Protein AF-A0A4Y2DH92-F1 (afdb_monomer_lite)

pLDDT: mean 84.54, std 12.13, range [42.06, 94.94]

InterPro domains:
  IPR036397 Ribonuclease H superfamily [G3DSA:3.30.420.10] (1-96)

Sequence (96 aa):
MWSSENPHITISSNVQHKFSINICAGILGDHLLRSYLLPERINGAKYLVFLQHAIPDMLQEIPTTVGQNMWFMHDGARAHISIAMRNHLDATNPER

Organism: Araneus ventricosus (NCBI:txid182803)

Structure (mmCIF, N/CA/C/O backbone):
data_AF-A0A4Y2DH92-F1
#
_entry.id   AF-A0A4Y2DH92-F1
#
loop_
_atom_site.group_PDB
_atom_site.id
_atom_site.type_symbol
_atom_site.label_atom_id
_atom_site.label_alt_id
_atom_site.label_comp_id
_atom_site.label_asym_id
_atom_site.label_entity_id
_atom_site.label_seq_id
_atom_site.pdbx_PDB_ins_code
_atom_site.Cartn_x
_atom_site.Cartn_y
_atom_site.Cartn_z
_atom_site.occupancy
_atom_site.B_iso_or_equiv
_atom_site.auth_seq_id
_atom_site.auth_comp_id
_atom_site.auth_asym_id
_atom_site.auth_atom_id
_atom_site.pdbx_PDB_model_num
ATOM 1 N N . MET A 1 1 ? 15.536 -15.965 -65.431 1.00 42.06 1 MET A N 1
ATOM 2 C CA . MET A 1 1 ? 15.858 -14.853 -64.513 1.00 42.06 1 MET A CA 1
ATOM 3 C C . MET A 1 1 ? 15.096 -15.106 -6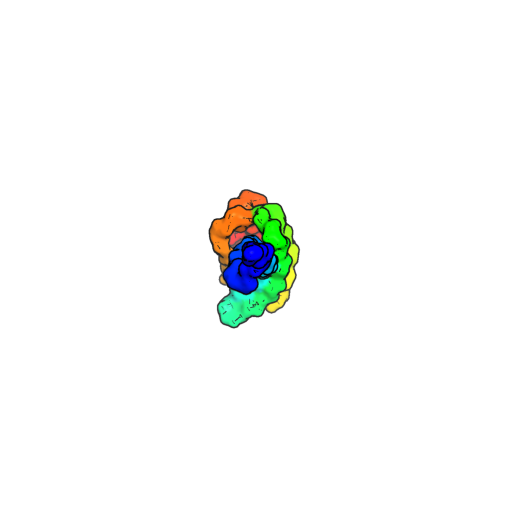3.227 1.00 42.06 1 MET A C 1
ATOM 5 O O . MET A 1 1 ? 13.886 -15.261 -63.295 1.00 42.06 1 MET A O 1
ATOM 9 N N . TRP A 1 2 ? 15.793 -15.264 -62.104 1.00 47.88 2 TRP A N 1
ATOM 10 C CA . TRP A 1 2 ? 15.155 -15.377 -60.791 1.00 47.88 2 TRP A CA 1
ATOM 11 C C . TRP A 1 2 ? 14.789 -13.966 -60.313 1.00 47.88 2 TRP A C 1
ATOM 13 O O . TRP A 1 2 ? 15.624 -13.070 -60.410 1.00 47.88 2 TRP A O 1
ATOM 23 N N . SER A 1 3 ? 13.549 -13.759 -59.863 1.00 52.94 3 SER A N 1
ATOM 24 C CA . SER A 1 3 ? 13.118 -12.492 -59.256 1.00 52.94 3 SER A CA 1
ATOM 25 C C . SER A 1 3 ? 13.667 -12.410 -57.833 1.00 52.94 3 SER A C 1
ATOM 27 O O . SER A 1 3 ? 13.529 -13.368 -57.073 1.00 52.94 3 SER A O 1
ATOM 29 N N . SER A 1 4 ? 14.302 -11.293 -57.482 1.00 64.50 4 SER A N 1
ATOM 30 C CA . SER A 1 4 ? 14.960 -11.074 -56.186 1.00 64.50 4 SER A CA 1
ATOM 31 C C . SER A 1 4 ? 13.992 -10.882 -55.018 1.00 64.50 4 SER A C 1
ATOM 33 O O . SER A 1 4 ? 14.423 -10.923 -53.870 1.00 64.50 4 SER A O 1
ATOM 35 N N . GLU A 1 5 ? 12.698 -10.697 -55.282 1.00 61.59 5 GLU A N 1
ATOM 36 C CA . GLU A 1 5 ? 11.692 -10.474 -54.246 1.00 61.59 5 GLU A CA 1
ATOM 37 C C . GLU A 1 5 ? 10.476 -11.379 -54.438 1.00 61.59 5 GLU A C 1
ATOM 39 O O . GLU A 1 5 ? 9.870 -11.440 -55.511 1.00 61.59 5 GLU A O 1
ATOM 44 N N . ASN A 1 6 ? 10.134 -12.086 -53.357 1.00 71.00 6 ASN A N 1
ATOM 45 C CA . ASN A 1 6 ? 8.902 -12.844 -53.212 1.00 71.00 6 ASN A CA 1
ATOM 46 C C . ASN A 1 6 ? 7.903 -11.996 -52.397 1.00 71.00 6 ASN A C 1
ATOM 48 O O . ASN A 1 6 ? 8.073 -11.885 -51.181 1.00 71.00 6 ASN A O 1
ATOM 52 N N . PRO A 1 7 ? 6.852 -11.430 -53.014 1.00 62.59 7 PRO A N 1
ATOM 53 C CA . PRO A 1 7 ? 5.873 -10.581 -52.327 1.00 62.59 7 PRO A CA 1
ATOM 54 C C . PRO A 1 7 ? 5.000 -11.338 -51.310 1.00 62.59 7 PRO A C 1
ATOM 56 O O . PRO A 1 7 ? 4.246 -10.715 -50.568 1.00 62.59 7 PRO A O 1
ATOM 59 N N . HIS A 1 8 ? 5.108 -12.670 -51.241 1.00 6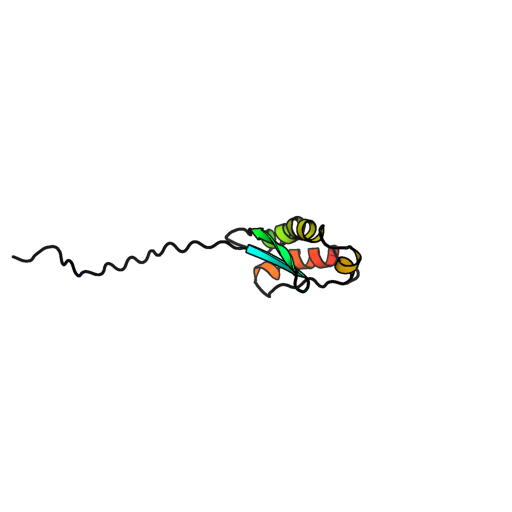5.12 8 HIS A N 1
ATOM 60 C CA . HIS A 1 8 ? 4.442 -13.505 -50.237 1.00 65.12 8 HIS A CA 1
ATOM 61 C C . HIS A 1 8 ? 5.341 -13.868 -49.045 1.00 65.12 8 HIS A C 1
ATOM 63 O O . HIS A 1 8 ? 4.953 -14.692 -48.212 1.00 65.12 8 HIS A O 1
ATOM 69 N N . ILE A 1 9 ? 6.544 -13.289 -48.939 1.00 64.44 9 ILE A N 1
ATOM 70 C CA . ILE A 1 9 ? 7.420 -13.547 -47.797 1.00 64.44 9 ILE A CA 1
ATOM 71 C C . ILE A 1 9 ? 6.808 -12.924 -46.534 1.00 64.44 9 ILE A C 1
ATOM 73 O O . ILE A 1 9 ? 6.677 -11.711 -46.391 1.00 64.44 9 ILE A O 1
ATOM 77 N N . THR A 1 10 ? 6.383 -13.771 -45.600 1.00 62.16 10 THR A N 1
ATOM 78 C CA . THR A 1 10 ? 5.942 -13.313 -44.280 1.00 62.16 10 THR A CA 1
ATOM 79 C C . THR A 1 10 ? 7.189 -13.079 -43.441 1.00 62.16 10 THR A C 1
ATOM 81 O O . THR A 1 10 ? 7.786 -14.019 -42.919 1.00 62.16 10 THR A O 1
ATOM 84 N N . ILE A 1 11 ? 7.625 -11.823 -43.345 1.00 65.06 11 ILE A N 1
ATOM 85 C CA . ILE A 1 11 ? 8.702 -11.435 -42.435 1.00 65.06 11 ILE A CA 1
ATOM 86 C C . ILE A 1 11 ? 8.135 -11.537 -41.018 1.00 65.06 11 ILE A C 1
ATOM 88 O O . ILE A 1 11 ? 7.287 -10.739 -40.620 1.00 65.06 11 ILE A O 1
ATOM 92 N N . SER A 1 12 ? 8.579 -12.534 -40.254 1.00 62.78 12 SER A N 1
ATOM 93 C CA . SER A 1 12 ? 8.285 -12.607 -38.824 1.00 62.78 12 SER A CA 1
ATOM 94 C C . SER A 1 12 ? 9.011 -11.458 -38.122 1.00 62.78 12 SER A C 1
ATOM 96 O O . SER A 1 12 ? 10.187 -11.539 -37.772 1.00 62.78 12 SER A O 1
ATOM 98 N N . SER A 1 13 ? 8.310 -10.337 -37.974 1.00 60.53 13 SER A N 1
ATOM 99 C CA . SER A 1 13 ? 8.706 -9.265 -37.074 1.00 60.53 13 SER A CA 1
ATOM 100 C C . SER A 1 13 ? 8.452 -9.748 -35.648 1.00 60.53 13 SER A C 1
ATOM 102 O O . SER A 1 13 ? 7.323 -9.732 -35.162 1.00 60.53 13 SER A O 1
ATOM 104 N N . ASN A 1 14 ? 9.507 -10.186 -34.964 1.00 58.97 14 ASN A N 1
ATOM 105 C CA . ASN A 1 14 ? 9.459 -10.567 -33.548 1.00 58.97 14 ASN A CA 1
ATOM 106 C C . ASN A 1 14 ? 9.288 -9.367 -32.594 1.00 58.97 14 ASN A C 1
ATOM 108 O O . ASN A 1 14 ? 9.536 -9.496 -31.397 1.00 58.97 14 ASN A O 1
ATOM 112 N N . VAL A 1 15 ? 8.887 -8.189 -33.081 1.00 61.56 15 VAL A N 1
ATOM 113 C CA . VAL A 1 15 ? 8.797 -6.979 -32.257 1.00 61.56 15 VAL A CA 1
ATOM 114 C C . VAL A 1 15 ? 7.361 -6.478 -32.224 1.00 61.56 15 VAL A C 1
ATOM 116 O O . VAL A 1 15 ? 7.008 -5.446 -32.789 1.00 61.56 15 VAL A O 1
ATOM 119 N N . GLN A 1 16 ? 6.511 -7.208 -31.506 1.00 64.00 16 GLN A N 1
ATOM 120 C CA . GLN A 1 16 ? 5.320 -6.597 -30.934 1.00 64.00 16 GLN A CA 1
ATOM 121 C C . GLN A 1 16 ? 5.789 -5.752 -29.743 1.00 64.00 16 GLN A C 1
ATOM 123 O O . GLN A 1 16 ? 6.089 -6.291 -28.678 1.00 64.00 16 GLN A O 1
ATOM 128 N N . HIS A 1 17 ? 5.895 -4.431 -29.912 1.00 64.44 17 HIS A N 1
ATOM 129 C CA . HIS A 1 17 ? 6.085 -3.527 -28.776 1.00 64.44 17 HIS A CA 1
ATOM 130 C C . HIS A 1 17 ? 4.876 -3.665 -27.845 1.00 64.44 17 HIS A C 1
ATOM 132 O O . HIS A 1 17 ? 3.806 -3.111 -28.092 1.00 64.44 17 HIS A O 1
ATOM 138 N N . LYS A 1 18 ? 5.031 -4.455 -26.783 1.00 73.06 18 LYS A N 1
ATOM 139 C CA . LYS A 1 18 ? 4.025 -4.599 -25.738 1.00 73.06 18 LYS A CA 1
ATOM 140 C C . LYS A 1 18 ? 4.277 -3.513 -24.700 1.00 73.06 18 LYS A C 1
ATOM 142 O O . LYS A 1 18 ? 5.244 -3.583 -23.951 1.00 73.06 18 LYS A O 1
ATOM 147 N N . PHE A 1 19 ? 3.422 -2.498 -24.690 1.00 81.00 19 PHE A N 1
ATOM 148 C CA . PHE A 1 19 ? 3.386 -1.503 -23.625 1.00 81.00 19 PHE A CA 1
ATOM 149 C C . PHE A 1 19 ? 2.482 -2.001 -22.495 1.00 81.00 19 PHE A C 1
ATOM 151 O O . PHE A 1 19 ? 1.400 -2.535 -22.745 1.00 81.00 19 PHE A O 1
ATOM 158 N N . SER A 1 20 ? 2.924 -1.827 -21.254 1.00 85.50 20 SER A N 1
ATOM 159 C CA . SER A 1 20 ? 2.136 -2.130 -20.062 1.00 85.50 20 SER A CA 1
ATOM 160 C C . SER A 1 20 ? 2.439 -1.123 -18.966 1.00 85.50 20 SER A C 1
ATOM 162 O O . SER A 1 20 ? 3.586 -0.716 -18.798 1.00 85.50 20 SER A O 1
ATOM 164 N N . ILE A 1 21 ? 1.415 -0.780 -18.191 1.00 90.69 21 ILE A N 1
ATOM 165 C CA . ILE A 1 21 ? 1.537 0.001 -16.961 1.00 90.69 21 ILE A CA 1
ATOM 166 C C . ILE A 1 21 ? 1.048 -0.831 -15.783 1.00 90.69 21 ILE A C 1
ATOM 168 O O . ILE A 1 21 ? 0.135 -1.642 -15.929 1.00 90.69 21 ILE A O 1
ATOM 172 N N . A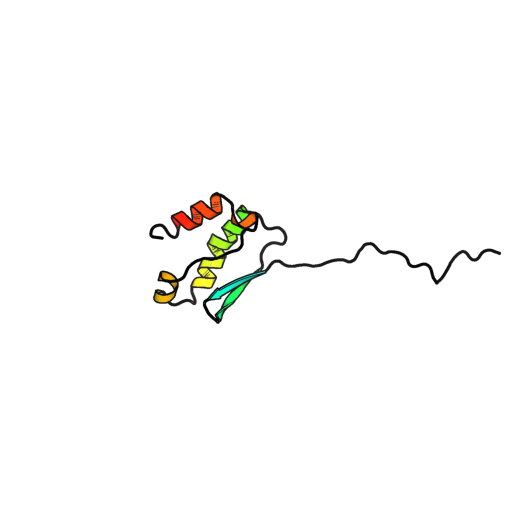SN A 1 22 ? 1.645 -0.608 -14.616 1.00 90.50 22 ASN A N 1
ATOM 173 C CA . ASN A 1 22 ? 1.192 -1.213 -13.373 1.00 90.50 22 ASN A CA 1
ATOM 174 C C . ASN A 1 22 ? 0.283 -0.220 -12.655 1.00 90.50 22 ASN A C 1
ATOM 176 O O . ASN A 1 22 ? 0.697 0.904 -12.381 1.00 90.50 22 ASN A O 1
ATOM 180 N N . ILE A 1 23 ? -0.937 -0.627 -12.327 1.00 90.81 23 ILE A N 1
ATOM 181 C CA . ILE A 1 23 ? -1.876 0.185 -11.551 1.00 90.81 23 ILE A CA 1
ATOM 182 C C . ILE A 1 23 ? -2.252 -0.602 -10.300 1.00 90.81 23 ILE A C 1
ATOM 184 O O . ILE A 1 23 ? -2.573 -1.785 -10.391 1.00 90.81 23 ILE A O 1
ATOM 188 N N . CYS A 1 24 ? -2.220 0.056 -9.144 1.00 90.56 24 CYS A N 1
ATOM 189 C CA . CYS A 1 24 ? -2.885 -0.427 -7.938 1.00 90.56 24 CYS A CA 1
ATOM 190 C C . CYS A 1 24 ? -4.173 0.363 -7.744 1.00 90.56 24 CYS A C 1
ATOM 192 O O . CYS A 1 24 ? -4.184 1.571 -7.960 1.00 90.56 24 CYS A O 1
ATOM 194 N N . ALA A 1 25 ? -5.245 -0.291 -7.323 1.00 91.00 25 ALA A N 1
ATOM 195 C CA . ALA A 1 25 ? -6.460 0.382 -6.899 1.00 91.00 25 ALA A CA 1
ATOM 196 C C . ALA A 1 25 ? -6.968 -0.279 -5.623 1.00 91.00 25 ALA A C 1
ATOM 198 O O . ALA A 1 25 ? -6.906 -1.501 -5.483 1.00 91.00 25 ALA A O 1
ATOM 199 N N . GLY A 1 26 ? -7.440 0.542 -4.691 1.00 91.44 26 GLY A N 1
ATOM 200 C CA . GLY A 1 26 ? -8.079 0.065 -3.473 1.00 91.44 26 GLY A CA 1
ATOM 201 C C . GLY A 1 26 ? -9.555 -0.187 -3.738 1.00 91.44 26 GLY A C 1
ATOM 202 O O . GLY A 1 26 ? -10.188 0.572 -4.465 1.00 91.44 26 GLY A O 1
ATOM 203 N N . ILE A 1 27 ? -10.110 -1.236 -3.147 1.00 92.25 27 ILE A N 1
ATOM 204 C CA . ILE A 1 27 ? -11.548 -1.505 -3.181 1.00 92.25 27 ILE A CA 1
ATOM 205 C C . ILE A 1 27 ? -12.015 -1.623 -1.735 1.00 92.25 27 ILE A C 1
ATOM 207 O O . ILE A 1 27 ? -11.402 -2.343 -0.945 1.00 92.25 27 ILE A O 1
ATOM 211 N N . LEU A 1 28 ? -13.090 -0.914 -1.397 1.00 93.12 28 LEU A N 1
ATOM 212 C CA . LEU A 1 28 ? -13.734 -0.962 -0.090 1.00 93.12 28 LEU A CA 1
ATOM 213 C C . LEU A 1 28 ? -15.221 -1.270 -0.281 1.00 93.12 28 LEU A C 1
ATOM 215 O O . LEU A 1 28 ? -15.985 -0.414 -0.717 1.00 93.12 28 LEU A O 1
ATOM 219 N N . GLY A 1 29 ? -15.630 -2.499 0.043 1.00 91.06 29 GLY A N 1
ATOM 220 C CA . GLY A 1 29 ? -16.990 -2.961 -0.241 1.00 91.06 29 GLY A CA 1
ATOM 221 C C . GLY A 1 29 ? -17.261 -2.966 -1.748 1.00 91.06 29 GLY A C 1
ATOM 222 O O . GLY A 1 29 ? -16.563 -3.643 -2.500 1.00 91.06 29 GLY A O 1
ATOM 223 N N . ASP A 1 30 ? -18.257 -2.199 -2.178 1.00 91.12 30 ASP A N 1
ATOM 224 C CA . ASP A 1 30 ? -18.637 -1.962 -3.575 1.00 91.12 30 ASP A CA 1
ATOM 225 C C . ASP A 1 30 ? -18.052 -0.659 -4.156 1.00 91.12 30 ASP A C 1
ATOM 227 O O . ASP A 1 30 ? -18.318 -0.315 -5.311 1.00 91.12 30 ASP A O 1
ATOM 231 N N . HIS A 1 31 ? -17.216 0.050 -3.392 1.00 89.31 31 HIS A N 1
ATOM 232 C CA . HIS A 1 31 ? -16.609 1.306 -3.810 1.00 89.31 31 HIS A CA 1
ATOM 233 C C . HIS A 1 31 ? -15.162 1.121 -4.273 1.00 89.31 31 HIS A C 1
ATOM 235 O O . HIS A 1 31 ? -14.300 0.616 -3.547 1.00 89.31 31 HIS A O 1
ATOM 241 N N . LEU A 1 32 ? -14.880 1.593 -5.489 1.00 90.81 32 LEU A N 1
ATOM 242 C CA . LEU A 1 32 ? -13.519 1.759 -5.984 1.00 90.81 32 LEU A CA 1
ATOM 243 C C . LEU A 1 32 ? -12.914 3.016 -5.350 1.00 90.81 32 LEU A C 1
ATOM 245 O O . LEU A 1 32 ? -13.417 4.122 -5.550 1.00 90.81 32 LEU A O 1
ATOM 249 N N . LEU A 1 33 ? -11.831 2.839 -4.601 1.00 89.94 33 LEU A N 1
ATOM 250 C CA . LEU A 1 33 ? -11.004 3.939 -4.119 1.00 89.94 33 LEU A CA 1
ATOM 251 C C . LEU A 1 33 ? -10.082 4.429 -5.243 1.00 89.94 33 LEU A C 1
ATOM 253 O O . LEU A 1 33 ? -10.045 3.896 -6.354 1.00 89.94 33 LEU A O 1
ATOM 257 N N . ARG A 1 34 ? -9.278 5.447 -4.949 1.00 89.19 34 ARG A N 1
ATOM 258 C CA . ARG A 1 34 ? -8.327 6.009 -5.909 1.00 89.19 34 ARG A CA 1
ATOM 259 C C . ARG A 1 34 ? -7.336 4.959 -6.434 1.00 89.19 34 ARG A C 1
ATOM 261 O O . ARG A 1 34 ? -6.861 4.096 -5.703 1.00 89.19 34 ARG A O 1
ATOM 268 N N . SER A 1 35 ? -6.994 5.058 -7.717 1.00 90.56 35 SER A N 1
ATOM 269 C CA . SER A 1 35 ? -5.931 4.261 -8.329 1.00 90.56 35 SER A CA 1
ATOM 270 C C . SER A 1 35 ? -4.584 4.981 -8.269 1.00 90.56 35 SER A C 1
ATOM 272 O O . SER A 1 35 ? -4.519 6.194 -8.468 1.00 90.56 35 SER A O 1
ATOM 274 N N . TYR A 1 36 ? -3.506 4.227 -8.095 1.00 92.19 36 TYR A N 1
ATOM 275 C CA . TYR A 1 36 ? -2.133 4.706 -8.090 1.00 92.19 36 TYR A CA 1
ATOM 276 C C . TYR A 1 36 ? -1.316 4.034 -9.198 1.00 92.19 36 TYR A C 1
ATOM 278 O O . TYR A 1 36 ? -1.305 2.806 -9.324 1.00 92.19 36 TYR A O 1
ATOM 286 N N . LEU A 1 37 ? -0.609 4.841 -9.993 1.00 93.38 37 LEU A N 1
ATOM 287 C CA . LEU A 1 37 ? 0.298 4.344 -11.024 1.00 93.38 37 LEU A CA 1
ATOM 288 C C . LEU A 1 37 ? 1.599 3.869 -10.371 1.00 93.38 37 LEU A C 1
ATOM 290 O O . LEU A 1 37 ? 2.387 4.660 -9.856 1.00 93.38 37 LEU A O 1
ATOM 294 N N . LEU A 1 38 ? 1.832 2.565 -10.413 1.00 92.62 38 LEU A N 1
ATOM 295 C CA . LEU A 1 38 ? 3.033 1.952 -9.875 1.00 92.62 38 LEU A CA 1
ATOM 296 C C . LEU A 1 38 ? 4.189 2.039 -10.885 1.00 92.62 38 LEU A C 1
ATOM 298 O O . LEU A 1 38 ? 3.967 2.041 -12.100 1.00 92.62 38 LEU A O 1
ATOM 302 N N . PRO A 1 39 ? 5.448 2.037 -10.409 1.00 91.75 39 PRO A N 1
ATOM 303 C CA . PRO A 1 39 ? 6.602 1.935 -11.291 1.00 91.75 39 PRO A CA 1
ATOM 304 C C . PRO A 1 39 ? 6.532 0.681 -12.173 1.00 91.75 39 PRO A C 1
ATOM 306 O O . PRO A 1 39 ? 6.103 -0.379 -11.717 1.00 91.75 39 PRO A O 1
ATOM 309 N N . GLU A 1 40 ? 7.047 0.769 -13.402 1.00 89.19 40 GLU A N 1
ATOM 310 C CA . GLU A 1 40 ? 7.057 -0.340 -14.375 1.00 89.19 40 GLU A CA 1
ATOM 311 C C . GLU A 1 40 ? 7.669 -1.634 -13.803 1.00 89.19 40 GLU A C 1
ATOM 313 O O . GLU A 1 40 ? 7.180 -2.737 -14.037 1.00 89.19 40 GLU A O 1
ATOM 318 N N . ARG A 1 41 ? 8.718 -1.503 -12.985 1.00 89.81 41 ARG A N 1
ATOM 319 C CA . ARG A 1 41 ? 9.316 -2.617 -12.238 1.00 89.81 41 ARG A CA 1
ATOM 320 C C . ARG A 1 41 ? 9.120 -2.416 -10.749 1.00 89.81 41 ARG A C 1
ATOM 322 O O . ARG A 1 41 ? 9.775 -1.543 -10.167 1.00 89.81 41 ARG A O 1
ATOM 329 N N . ILE A 1 42 ? 8.277 -3.248 -10.148 1.00 90.56 42 ILE A N 1
ATOM 330 C CA . ILE A 1 42 ? 7.994 -3.246 -8.712 1.00 90.56 42 ILE A CA 1
ATOM 331 C C . ILE A 1 42 ? 8.946 -4.205 -7.995 1.00 90.56 42 ILE A C 1
ATOM 333 O O . ILE A 1 42 ? 9.210 -5.318 -8.444 1.00 90.56 42 ILE A O 1
ATOM 337 N N . ASN A 1 43 ? 9.459 -3.760 -6.854 1.00 92.31 43 ASN A N 1
ATOM 338 C CA . ASN A 1 43 ? 10.154 -4.583 -5.874 1.00 92.31 43 ASN A CA 1
ATOM 339 C C . ASN A 1 43 ? 9.677 -4.184 -4.467 1.00 92.31 43 ASN A C 1
ATOM 341 O O . ASN A 1 43 ? 8.898 -3.242 -4.327 1.00 92.31 43 ASN A O 1
ATOM 345 N N . GLY A 1 44 ? 10.165 -4.871 -3.432 1.00 91.38 44 GLY A N 1
ATOM 346 C CA . GLY A 1 44 ? 9.757 -4.601 -2.050 1.00 91.38 44 GLY A CA 1
ATOM 347 C C . GLY A 1 44 ? 9.960 -3.155 -1.599 1.00 91.38 44 GLY A C 1
ATOM 348 O O . GLY A 1 44 ? 9.078 -2.590 -0.968 1.00 91.38 44 GLY A O 1
ATOM 349 N N . ALA A 1 45 ? 11.072 -2.522 -1.982 1.00 92.94 45 ALA A N 1
ATOM 350 C CA . ALA A 1 45 ? 11.356 -1.135 -1.614 1.00 92.94 45 ALA A CA 1
ATOM 351 C C . ALA A 1 45 ? 10.391 -0.144 -2.286 1.00 92.94 45 ALA A C 1
ATOM 353 O O . ALA A 1 45 ? 9.860 0.746 -1.632 1.00 92.94 45 ALA A O 1
ATOM 354 N N . LYS A 1 46 ? 10.111 -0.316 -3.582 1.00 93.62 46 LYS A N 1
ATOM 355 C CA . LYS A 1 46 ? 9.141 0.528 -4.298 1.00 93.62 46 LYS A CA 1
ATOM 356 C C . LYS A 1 46 ? 7.715 0.306 -3.804 1.00 93.62 46 LYS A C 1
ATOM 358 O O . LYS A 1 46 ? 6.938 1.251 -3.747 1.00 93.62 46 LYS A O 1
ATOM 363 N N . TYR A 1 47 ? 7.382 -0.929 -3.438 1.00 93.00 47 TYR A N 1
ATOM 364 C CA . TYR A 1 47 ? 6.092 -1.233 -2.838 1.00 93.00 47 TYR A CA 1
ATOM 365 C C . TYR A 1 47 ? 5.959 -0.616 -1.439 1.00 93.00 47 TYR A C 1
ATOM 367 O O . TYR A 1 47 ? 4.909 -0.084 -1.108 1.00 93.00 47 TYR A O 1
ATOM 375 N N . LEU A 1 48 ? 7.035 -0.589 -0.647 1.00 94.31 48 LEU A N 1
ATOM 376 C CA . LEU A 1 48 ? 7.053 0.116 0.635 1.00 94.31 48 LEU A CA 1
ATOM 377 C C . LEU A 1 48 ? 6.792 1.622 0.470 1.00 94.31 48 LEU A C 1
ATOM 379 O O . LEU A 1 48 ? 5.995 2.173 1.217 1.00 94.31 48 LEU A O 1
ATOM 383 N N . VAL A 1 49 ? 7.398 2.273 -0.530 1.00 94.44 49 VAL A N 1
ATOM 384 C CA . VAL A 1 49 ? 7.118 3.688 -0.854 1.00 94.44 49 VAL A CA 1
ATOM 385 C C . VAL A 1 49 ? 5.637 3.890 -1.189 1.00 94.44 49 VAL A C 1
ATOM 387 O O . VAL A 1 49 ? 5.020 4.842 -0.718 1.00 94.44 49 VAL A O 1
ATOM 390 N N . PHE A 1 50 ? 5.043 2.975 -1.960 1.00 93.00 50 PHE A N 1
ATOM 391 C CA . PHE A 1 50 ? 3.603 2.984 -2.226 1.00 93.00 50 PHE A CA 1
ATOM 392 C C . PHE A 1 50 ? 2.778 2.881 -0.928 1.00 93.00 50 PHE A C 1
ATOM 394 O O . PHE A 1 50 ? 1.875 3.689 -0.724 1.00 93.00 50 PHE A O 1
ATOM 401 N N . LEU A 1 51 ? 3.120 1.967 -0.015 1.00 93.94 51 LEU A N 1
ATOM 402 C CA . LEU A 1 51 ? 2.430 1.840 1.276 1.00 93.94 51 LEU A CA 1
ATOM 403 C C . LEU A 1 51 ? 2.577 3.082 2.163 1.00 93.94 51 LEU A C 1
ATOM 405 O O . LEU A 1 51 ? 1.624 3.467 2.824 1.00 93.94 51 LEU A O 1
ATOM 409 N N . GLN A 1 52 ? 3.748 3.715 2.166 1.00 94.94 52 GLN A N 1
ATOM 410 C CA . GLN A 1 52 ? 4.037 4.864 3.026 1.00 94.94 52 GLN A CA 1
ATOM 411 C C . GLN A 1 52 ? 3.369 6.156 2.562 1.00 94.94 52 GLN A C 1
ATOM 413 O O . GLN A 1 52 ? 3.072 7.013 3.390 1.00 94.94 52 GLN A O 1
ATOM 418 N N . HIS A 1 53 ? 3.170 6.318 1.253 1.00 92.75 53 HIS A N 1
ATOM 419 C CA . HIS A 1 53 ? 2.722 7.589 0.685 1.00 92.75 53 HIS A CA 1
ATOM 420 C C . HIS A 1 53 ? 1.360 7.491 0.006 1.00 92.75 53 HIS A C 1
ATOM 422 O O . HIS A 1 53 ? 0.498 8.320 0.259 1.00 92.75 53 HIS A O 1
ATOM 428 N N . ALA A 1 54 ? 1.133 6.47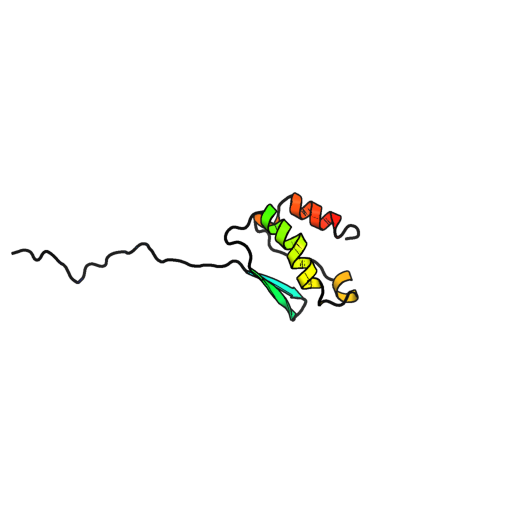3 -0.824 1.00 91.81 54 ALA A N 1
ATOM 429 C CA . ALA A 1 54 ? -0.098 6.392 -1.601 1.00 91.81 54 ALA A CA 1
ATOM 430 C C . ALA A 1 54 ? -1.270 5.844 -0.784 1.00 91.81 54 ALA A C 1
ATOM 432 O O . ALA A 1 54 ? -2.384 6.340 -0.921 1.00 91.81 54 ALA A O 1
ATOM 433 N N . ILE A 1 55 ? -1.039 4.839 0.071 1.00 92.44 55 ILE A N 1
ATOM 434 C CA . ILE A 1 55 ? -2.118 4.272 0.890 1.00 92.44 55 ILE A CA 1
ATOM 435 C C . ILE A 1 55 ? -2.720 5.324 1.833 1.00 92.44 55 ILE A C 1
ATOM 437 O O . ILE A 1 55 ? -3.934 5.488 1.771 1.00 92.44 55 ILE A O 1
ATOM 441 N N . PRO A 1 56 ? -1.957 6.090 2.640 1.00 91.25 56 PRO A N 1
ATOM 442 C CA . PRO A 1 56 ? -2.539 7.126 3.492 1.00 91.25 56 PRO A CA 1
ATOM 443 C C . PRO A 1 56 ? -3.419 8.112 2.720 1.00 91.25 56 PRO A C 1
ATOM 445 O O . PRO A 1 56 ? -4.537 8.380 3.151 1.00 91.25 56 PRO A O 1
ATOM 448 N N . ASP A 1 57 ? -2.966 8.567 1.548 1.00 90.50 57 ASP A N 1
ATOM 449 C CA . ASP A 1 57 ? -3.731 9.464 0.676 1.00 90.50 57 ASP A CA 1
ATOM 450 C C . ASP A 1 57 ? -5.040 8.822 0.189 1.00 90.50 57 ASP A C 1
ATOM 452 O O . ASP A 1 57 ? -6.078 9.478 0.139 1.00 90.50 57 ASP A O 1
ATOM 456 N N . MET A 1 58 ? -5.021 7.527 -0.142 1.00 89.62 58 MET A N 1
ATOM 457 C CA . MET A 1 58 ? -6.222 6.776 -0.532 1.00 89.62 58 MET A CA 1
ATOM 458 C C . MET A 1 5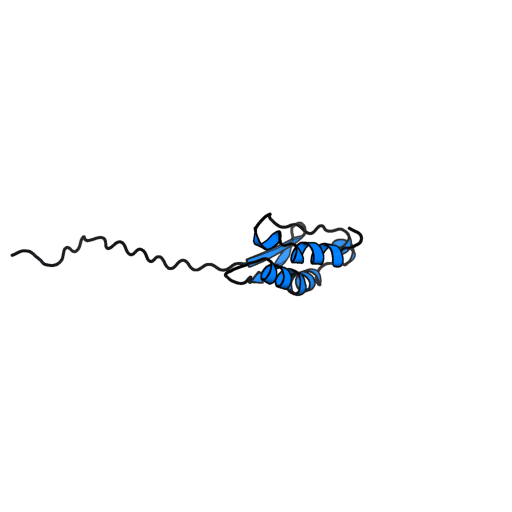8 ? -7.209 6.600 0.628 1.00 89.62 58 MET A C 1
ATOM 460 O O . MET A 1 58 ? -8.413 6.516 0.392 1.00 89.62 58 MET A O 1
ATOM 464 N N . LEU A 1 59 ? -6.714 6.532 1.867 1.00 89.69 59 LEU A N 1
ATOM 465 C CA . LEU A 1 59 ? -7.540 6.335 3.057 1.00 89.69 59 LEU A CA 1
ATOM 466 C C . LEU A 1 59 ? -8.123 7.644 3.616 1.00 89.69 59 LEU A C 1
ATOM 468 O O . LEU A 1 59 ? -9.064 7.576 4.401 1.00 89.69 59 LEU A O 1
ATOM 472 N N . GLN A 1 60 ? -7.624 8.822 3.216 1.00 88.75 60 GLN A N 1
ATOM 473 C CA . GLN A 1 60 ? -8.129 10.122 3.699 1.00 88.75 60 GLN A CA 1
ATOM 474 C C . GLN A 1 60 ? -9.623 10.344 3.425 1.00 88.75 60 GLN A C 1
ATOM 476 O O . GLN A 1 60 ? -10.288 11.053 4.176 1.00 88.75 60 GLN A O 1
ATOM 481 N N . GLU A 1 61 ? -10.156 9.745 2.359 1.00 83.69 61 GLU A N 1
ATOM 482 C CA . GLU A 1 61 ? -11.568 9.863 1.977 1.00 83.69 61 GLU A CA 1
ATOM 483 C C . GLU A 1 61 ? -12.475 8.878 2.745 1.00 83.69 61 GLU A C 1
ATOM 485 O O . GLU A 1 61 ? -13.700 8.932 2.621 1.00 83.69 61 GLU A O 1
ATOM 490 N N . ILE A 1 62 ? -11.898 7.984 3.559 1.00 90.19 62 ILE A N 1
ATOM 491 C CA . ILE A 1 62 ? -12.629 6.939 4.281 1.00 90.19 62 ILE A CA 1
ATOM 492 C C . ILE A 1 62 ? -12.975 7.430 5.695 1.00 90.19 62 ILE A C 1
ATOM 494 O O . ILE A 1 62 ? -12.085 7.857 6.434 1.00 90.19 62 ILE A O 1
ATOM 498 N N . PRO A 1 63 ? -14.244 7.316 6.135 1.00 91.25 63 PRO A N 1
ATOM 499 C CA . PRO A 1 63 ? -14.618 7.629 7.510 1.00 91.25 63 PRO A CA 1
ATOM 500 C C . PRO A 1 63 ? -13.799 6.822 8.523 1.00 91.25 63 PRO A C 1
ATOM 502 O O . PRO A 1 63 ? -13.655 5.606 8.383 1.00 91.25 63 PRO A O 1
ATOM 505 N N . THR A 1 64 ? -13.329 7.469 9.593 1.00 89.25 64 THR A N 1
ATOM 506 C CA . THR A 1 64 ? -12.475 6.840 10.618 1.00 89.25 64 THR A CA 1
ATOM 507 C C . THR A 1 64 ? -13.070 5.553 11.187 1.00 89.25 64 THR A C 1
ATOM 509 O O . THR A 1 64 ? -12.346 4.583 11.387 1.00 89.25 64 THR A O 1
ATOM 512 N N . THR A 1 65 ? -14.388 5.506 11.398 1.00 91.44 65 THR A N 1
ATOM 513 C CA . THR A 1 65 ? -15.094 4.316 11.904 1.00 91.44 65 THR A CA 1
ATOM 514 C C . THR A 1 65 ? -14.987 3.118 10.962 1.00 91.44 65 THR A C 1
ATOM 516 O O . THR A 1 65 ? -14.893 1.982 11.418 1.00 91.44 65 THR A O 1
ATOM 519 N N . VAL A 1 66 ? -14.963 3.360 9.649 1.00 91.50 66 VAL A N 1
ATOM 520 C CA . VAL A 1 66 ? -14.758 2.318 8.638 1.00 91.50 66 VAL A CA 1
ATOM 521 C C . VAL A 1 66 ? -13.281 1.932 8.584 1.00 91.50 66 VAL A C 1
ATOM 523 O O . VAL A 1 66 ? -12.960 0.746 8.619 1.00 91.50 66 VAL A O 1
ATOM 526 N N . GLY A 1 67 ? -12.378 2.918 8.595 1.00 88.62 67 GLY A N 1
ATOM 527 C CA . GLY A 1 67 ? -10.930 2.689 8.605 1.00 88.62 67 GLY A CA 1
ATOM 528 C C . GLY A 1 67 ? -10.445 1.864 9.804 1.00 88.62 67 GLY A C 1
ATOM 529 O O . GLY A 1 67 ? -9.598 0.986 9.656 1.00 88.62 67 GLY A O 1
ATOM 530 N N . GLN A 1 68 ? -11.031 2.071 10.984 1.00 87.94 68 GLN A N 1
ATOM 531 C CA . GLN A 1 68 ? -10.711 1.312 12.199 1.00 87.94 68 GLN A CA 1
ATOM 532 C C . GLN A 1 68 ? -11.224 -0.133 12.185 1.00 87.94 68 GLN A C 1
ATOM 534 O O . GLN A 1 68 ? -10.726 -0.953 12.958 1.00 87.94 68 GLN A O 1
ATOM 539 N N . ASN A 1 69 ? -12.158 -0.473 11.291 1.00 89.12 69 ASN A N 1
ATOM 540 C CA . ASN A 1 69 ? -12.776 -1.801 11.197 1.00 89.12 69 ASN A CA 1
ATOM 541 C C . ASN A 1 69 ? -12.518 -2.517 9.854 1.00 89.12 69 ASN A C 1
ATOM 543 O O . ASN A 1 69 ? -13.003 -3.629 9.658 1.00 89.12 69 ASN A O 1
ATOM 547 N N . MET A 1 70 ? -11.747 -1.930 8.933 1.00 90.19 70 MET A N 1
ATOM 548 C CA . MET A 1 70 ? -11.392 -2.561 7.648 1.00 90.19 70 MET A CA 1
ATOM 549 C C . MET A 1 70 ? -10.156 -3.457 7.767 1.00 90.19 70 MET A C 1
ATOM 551 O O . MET A 1 70 ? -9.364 -3.256 8.675 1.00 90.19 70 MET A O 1
ATOM 555 N N . TRP A 1 71 ? -9.919 -4.377 6.833 1.00 91.50 71 TRP A N 1
ATOM 556 C CA . TRP A 1 71 ? -8.674 -5.158 6.761 1.00 91.50 71 TRP A CA 1
ATOM 557 C C . TRP A 1 71 ? -7.895 -4.798 5.500 1.00 91.50 71 TRP A C 1
ATOM 559 O O . TRP A 1 71 ? -8.484 -4.663 4.429 1.00 91.50 71 TRP A O 1
ATOM 569 N N . PHE A 1 72 ? -6.573 -4.664 5.617 1.00 90.62 72 PHE A N 1
ATOM 570 C CA . PHE A 1 72 ? -5.716 -4.518 4.445 1.00 90.62 72 PHE A CA 1
ATOM 571 C C . PHE A 1 72 ? -5.501 -5.889 3.796 1.00 90.62 72 PHE A C 1
ATOM 573 O O . PHE A 1 72 ? -5.114 -6.844 4.468 1.00 90.62 72 PHE A O 1
ATOM 580 N N . MET A 1 73 ? -5.752 -5.988 2.492 1.00 91.06 73 MET A N 1
ATOM 581 C CA . MET A 1 73 ? -5.628 -7.229 1.729 1.00 91.06 73 MET A CA 1
ATOM 582 C C . MET A 1 73 ? -4.884 -6.956 0.422 1.00 91.06 73 MET A C 1
ATOM 584 O O . MET A 1 73 ? -5.178 -5.991 -0.279 1.00 91.06 73 MET A O 1
ATOM 588 N N . HIS A 1 74 ? -3.929 -7.818 0.087 1.00 89.38 74 HIS A N 1
ATOM 589 C CA . HIS A 1 74 ? -3.196 -7.791 -1.177 1.00 89.38 74 HIS A CA 1
ATOM 590 C C . HIS A 1 74 ? -2.820 -9.219 -1.592 1.00 89.38 74 HIS A C 1
ATOM 592 O O . HIS A 1 74 ? -2.933 -10.157 -0.803 1.00 89.38 74 HIS A O 1
ATOM 598 N N . ASP A 1 75 ? -2.375 -9.397 -2.835 1.00 85.94 75 ASP A N 1
ATOM 599 C CA . ASP A 1 75 ? -1.947 -10.707 -3.325 1.00 85.94 75 ASP A CA 1
ATOM 600 C C . ASP A 1 75 ? -0.545 -11.105 -2.811 1.00 85.94 75 ASP A C 1
ATOM 602 O O . ASP A 1 75 ? 0.211 -10.307 -2.248 1.00 85.94 75 ASP A O 1
ATOM 606 N N . GLY A 1 76 ? -0.166 -12.362 -3.041 1.00 83.69 76 GLY A N 1
ATOM 607 C CA . GLY A 1 76 ? 1.142 -12.908 -2.669 1.00 83.69 76 GLY A CA 1
ATOM 608 C C . GLY A 1 76 ? 2.288 -12.555 -3.624 1.00 83.69 76 GLY A C 1
ATOM 609 O O . GL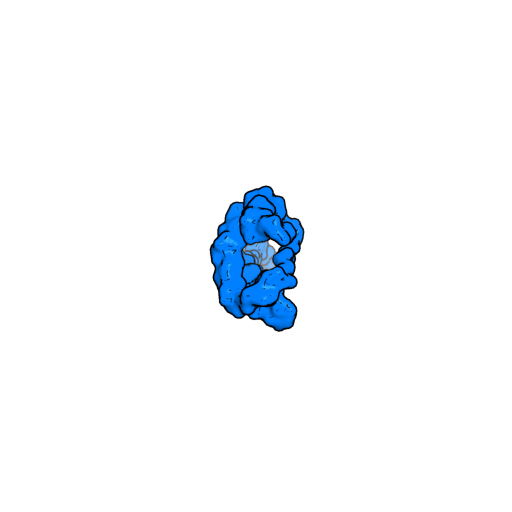Y A 1 76 ? 3.268 -13.304 -3.678 1.00 83.69 76 GLY A O 1
ATOM 610 N N . ALA A 1 77 ? 2.194 -11.482 -4.422 1.00 87.12 77 ALA A N 1
ATOM 611 C CA . ALA A 1 77 ? 3.256 -11.136 -5.363 1.00 87.12 77 ALA A CA 1
ATOM 612 C C . ALA A 1 77 ? 4.595 -10.904 -4.641 1.00 87.12 77 ALA A C 1
ATOM 614 O O . ALA A 1 77 ? 4.661 -10.382 -3.528 1.00 87.12 77 ALA A O 1
ATOM 615 N N . ARG A 1 78 ? 5.711 -11.251 -5.299 1.00 85.81 78 ARG A N 1
ATOM 616 C CA . ARG A 1 78 ? 7.057 -11.197 -4.689 1.00 85.81 78 ARG A CA 1
ATOM 617 C C . ARG A 1 78 ? 7.434 -9.821 -4.136 1.00 85.81 78 ARG A C 1
ATOM 619 O O . ARG A 1 78 ? 8.200 -9.738 -3.181 1.00 85.81 78 ARG A O 1
ATOM 626 N N . ALA A 1 79 ? 6.926 -8.746 -4.732 1.00 85.62 79 ALA A N 1
ATOM 627 C CA . ALA A 1 79 ? 7.147 -7.398 -4.225 1.00 85.62 79 ALA A CA 1
ATOM 628 C C . ALA A 1 79 ? 6.436 -7.136 -2.887 1.00 85.62 79 ALA A C 1
ATOM 630 O O . ALA A 1 79 ? 6.922 -6.343 -2.087 1.00 85.62 79 ALA A O 1
ATOM 631 N N . HIS A 1 80 ? 5.324 -7.818 -2.625 1.00 87.06 80 HIS A N 1
ATOM 632 C CA . HIS A 1 80 ? 4.452 -7.550 -1.487 1.00 87.06 80 HIS A CA 1
ATOM 633 C C . HIS A 1 80 ? 4.833 -8.346 -0.231 1.00 87.06 80 HIS A C 1
ATOM 635 O O . HIS A 1 80 ? 4.277 -8.116 0.830 1.00 87.06 80 HIS A O 1
ATOM 641 N N . ILE A 1 81 ? 5.805 -9.260 -0.320 1.00 87.00 81 ILE A N 1
ATOM 642 C CA . ILE A 1 81 ? 6.222 -10.131 0.796 1.00 87.00 81 ILE A CA 1
ATOM 643 C C . ILE A 1 81 ? 7.556 -9.715 1.436 1.00 87.00 81 ILE A C 1
ATOM 645 O O . ILE A 1 81 ? 8.169 -10.484 2.184 1.00 87.00 81 ILE A O 1
ATOM 649 N N . SER A 1 82 ? 8.050 -8.510 1.136 1.00 90.50 82 SER A N 1
ATOM 650 C CA . SER A 1 82 ? 9.325 -8.035 1.686 1.00 90.50 82 SER A CA 1
ATOM 651 C C . SER A 1 82 ? 9.255 -7.818 3.204 1.00 90.50 82 SER A C 1
ATOM 653 O O . SER A 1 82 ? 8.211 -7.462 3.744 1.00 90.50 82 SER A O 1
ATOM 655 N N . ILE A 1 83 ? 10.375 -8.032 3.903 1.00 92.06 83 ILE A N 1
ATOM 656 C CA . ILE A 1 83 ? 10.452 -7.850 5.365 1.00 92.06 83 ILE A CA 1
ATOM 657 C C . ILE A 1 83 ? 10.194 -6.389 5.739 1.00 92.06 83 ILE A C 1
ATOM 659 O O . ILE A 1 83 ? 9.438 -6.114 6.658 1.00 92.06 83 ILE A O 1
ATOM 663 N N . ALA A 1 84 ? 10.773 -5.447 4.989 1.00 90.94 84 ALA A N 1
ATOM 664 C CA . ALA A 1 84 ? 10.602 -4.020 5.249 1.00 90.94 84 ALA A CA 1
ATOM 665 C C . ALA A 1 84 ? 9.132 -3.578 5.143 1.00 90.94 84 ALA A C 1
ATOM 667 O O . ALA A 1 84 ? 8.677 -2.765 5.940 1.00 90.94 84 ALA A O 1
ATOM 668 N N . MET A 1 85 ? 8.386 -4.149 4.192 1.00 90.75 85 MET A N 1
ATOM 669 C CA . MET A 1 85 ? 6.945 -3.939 4.074 1.00 90.75 85 MET A CA 1
ATOM 670 C C . MET A 1 85 ? 6.184 -4.486 5.285 1.00 90.75 85 MET A C 1
ATOM 672 O O . MET A 1 85 ? 5.383 -3.755 5.856 1.00 90.75 85 MET A O 1
ATOM 676 N N . ARG A 1 86 ? 6.463 -5.728 5.705 1.00 90.81 86 ARG A N 1
ATOM 677 C CA . ARG A 1 86 ? 5.810 -6.331 6.878 1.00 90.81 86 ARG A CA 1
ATOM 678 C C . ARG A 1 86 ? 6.068 -5.522 8.143 1.00 90.81 86 ARG A C 1
ATOM 680 O O . ARG A 1 86 ? 5.121 -5.076 8.768 1.00 90.81 86 ARG A O 1
ATOM 687 N N . ASN A 1 87 ? 7.331 -5.197 8.412 1.00 94.06 87 ASN A N 1
ATOM 688 C CA . ASN A 1 87 ? 7.704 -4.357 9.550 1.00 94.06 87 ASN A CA 1
ATOM 689 C C . ASN A 1 87 ? 6.996 -2.994 9.524 1.00 94.06 87 ASN A C 1
ATOM 691 O O . ASN A 1 87 ? 6.672 -2.449 10.573 1.00 94.06 87 ASN A O 1
ATOM 695 N N . HIS A 1 88 ? 6.775 -2.420 8.337 1.00 93.75 88 HIS A N 1
ATOM 696 C CA . HIS A 1 88 ? 6.035 -1.169 8.211 1.00 93.75 88 HIS A CA 1
ATOM 697 C C . HIS A 1 88 ? 4.547 -1.343 8.530 1.00 93.75 88 HIS A C 1
ATOM 699 O O . HIS A 1 88 ? 3.990 -0.505 9.237 1.00 93.75 88 HIS A O 1
ATOM 705 N N . LEU A 1 89 ? 3.910 -2.414 8.049 1.00 91.56 89 LEU A N 1
ATOM 706 C CA . LEU A 1 89 ? 2.519 -2.712 8.391 1.00 91.56 89 LEU A CA 1
ATOM 707 C C . LEU A 1 89 ? 2.350 -2.970 9.891 1.00 91.56 89 LEU A C 1
ATOM 709 O O . LEU A 1 89 ? 1.462 -2.370 10.490 1.00 91.56 89 LEU A O 1
ATOM 713 N N . ASP A 1 90 ? 3.237 -3.760 10.495 1.00 93.38 90 ASP A N 1
ATOM 714 C CA . ASP A 1 90 ? 3.209 -4.066 11.930 1.00 93.38 90 ASP A CA 1
ATOM 715 C C . ASP A 1 90 ? 3.397 -2.786 12.764 1.00 93.38 90 ASP A C 1
ATOM 717 O O . ASP A 1 90 ? 2.660 -2.525 13.710 1.00 93.38 90 ASP A O 1
ATOM 721 N N . ALA A 1 91 ? 4.346 -1.925 12.376 1.00 93.44 91 ALA A N 1
ATOM 722 C CA . ALA A 1 91 ? 4.604 -0.667 13.077 1.00 93.44 91 ALA A CA 1
ATOM 723 C C . ALA A 1 91 ? 3.470 0.363 12.924 1.00 93.44 91 ALA A C 1
ATOM 725 O O . ALA A 1 91 ? 3.273 1.190 13.813 1.00 93.44 91 ALA A O 1
ATOM 726 N N . THR A 1 92 ? 2.748 0.351 11.799 1.00 90.88 92 THR A N 1
ATOM 727 C CA . THR A 1 92 ? 1.635 1.285 11.543 1.00 90.88 92 THR A CA 1
ATOM 728 C C . THR A 1 92 ? 0.295 0.782 12.071 1.00 90.88 92 THR A C 1
ATOM 730 O O . THR A 1 92 ? -0.620 1.586 12.238 1.00 90.88 92 THR A O 1
ATOM 733 N N . ASN A 1 93 ? 0.181 -0.514 12.378 1.00 87.69 93 ASN A N 1
ATOM 734 C CA . ASN A 1 93 ? -1.035 -1.149 12.885 1.00 87.69 93 ASN A CA 1
ATOM 735 C C . ASN A 1 93 ? -0.741 -2.029 14.124 1.00 87.69 93 ASN A C 1
ATOM 737 O O . ASN A 1 93 ? -1.077 -3.207 14.111 1.00 87.69 93 ASN A O 1
ATOM 741 N N . PRO A 1 94 ? -0.136 -1.490 15.201 1.00 80.06 94 PRO A N 1
ATOM 742 C CA . PRO A 1 94 ? 0.401 -2.290 16.312 1.00 80.06 94 PRO A CA 1
ATOM 743 C C . PRO A 1 94 ? -0.653 -3.026 17.155 1.00 80.06 94 PRO A C 1
ATOM 745 O O . PRO A 1 94 ? -0.318 -3.955 17.881 1.00 80.06 94 PRO A O 1
ATOM 748 N N . GLU A 1 95 ? -1.917 -2.608 17.072 1.00 76.44 95 GLU A N 1
ATOM 749 C CA . GLU A 1 95 ? -3.043 -3.155 17.843 1.00 76.44 95 GLU A CA 1
ATOM 750 C C . GLU A 1 95 ? -3.886 -4.158 17.026 1.00 76.44 95 GLU A C 1
ATOM 752 O O . GLU A 1 95 ? -5.047 -4.414 17.359 1.00 76.44 95 GLU A O 1
ATOM 757 N N . ARG A 1 96 ? -3.350 -4.665 15.908 1.00 67.94 96 ARG A N 1
ATOM 758 C CA . ARG A 1 96 ? -4.054 -5.530 14.951 1.00 67.94 96 ARG A CA 1
ATOM 759 C C . ARG A 1 96 ? -3.267 -6.770 14.561 1.00 67.94 96 ARG A C 1
ATOM 761 O O . ARG A 1 96 ? -2.022 -6.720 14.584 1.00 67.94 96 ARG A O 1
#

Secondary structure (DSSP, 8-state):
---S--TT-------------EEEEEEETTEEEEEEEE-SS--HHHHHHIIIIIHHHHHTTS-HHHHTT--------TTTT-HHHHHHHHHH-TT-

Foldseek 3Di:
DDDPDDPPDDPPPPDPPDDDWDKDWDDDDPDTFDIDTAPPDAAQVSVLVCVVPVVVVRCPVPPPVSVVVDDDDDDPDRRCPDPSNVVVVCVVCVPD

Radius of gyration: 22.55 Å; chains: 1; bounding box: 34×26×82 Å